Protein AF-B7Q3V6-F1 (afdb_monomer)

Mean predicted aligned error: 9.86 Å

Radius of gyration: 24.13 Å; Cα contacts (8 Å, |Δi|>4): 194; chains: 1; bounding box: 48×39×78 Å

Solvent-accessible surface area (backbone atoms only — not comparable to full-atom values): 6939 Å² total; per-residue (Å²): 123,88,64,72,61,57,67,64,67,71,62,77,61,72,89,73,56,44,36,66,56,46,39,50,51,50,50,46,42,43,72,65,52,43,26,59,56,30,64,71,30,74,68,46,30,79,46,23,74,43,78,69,51,72,54,76,46,75,48,90,49,95,91,49,62,44,37,44,39,38,36,68,50,29,39,38,28,43,71,41,73,17,53,43,77,44,74,77,30,46,70,49,42,70,56,96,85,38,87,41,78,50,65,51,69,37,55,86,59,38,48,75,48,72,42,74,48,76,49,110

Structure (mmCIF, N/CA/C/O backbone):
data_AF-B7Q3V6-F1
#
_entry.id   AF-B7Q3V6-F1
#
loop_
_atom_site.group_PDB
_atom_site.id
_atom_site.type_symbol
_atom_site.label_atom_id
_atom_site.label_alt_id
_atom_site.label_comp_id
_atom_site.label_asym_id
_atom_site.label_entity_id
_atom_site.label_seq_id
_atom_site.pdbx_PDB_ins_code
_atom_site.Cartn_x
_atom_site.Cartn_y
_atom_site.Cartn_z
_atom_site.occupancy
_atom_site.B_iso_or_equiv
_atom_site.auth_seq_id
_atom_site.auth_comp_id
_atom_site.auth_asym_id
_atom_site.auth_atom_id
_atom_site.pdbx_PDB_model_num
ATOM 1 N N . LEU A 1 1 ? 27.374 -4.056 -49.638 1.00 47.84 1 LEU A N 1
ATOM 2 C CA . LEU A 1 1 ? 26.239 -3.180 -49.256 1.00 47.84 1 LEU A CA 1
ATOM 3 C C . LEU A 1 1 ? 24.930 -3.944 -48.991 1.00 47.84 1 LEU A C 1
ATOM 5 O O . LEU A 1 1 ? 24.159 -3.505 -48.156 1.00 47.84 1 LEU A O 1
ATOM 9 N N . MET A 1 2 ? 24.700 -5.110 -49.615 1.00 41.72 2 MET A N 1
ATOM 10 C CA . MET A 1 2 ? 23.475 -5.923 -49.449 1.00 41.72 2 MET A CA 1
ATOM 11 C C . MET A 1 2 ? 23.519 -6.944 -48.288 1.00 41.72 2 MET A C 1
ATOM 13 O O . MET A 1 2 ? 22.688 -7.837 -48.218 1.00 41.72 2 MET A O 1
ATOM 17 N N . ILE A 1 3 ? 24.501 -6.830 -47.385 1.00 49.38 3 ILE A N 1
ATOM 18 C CA . ILE A 1 3 ? 24.646 -7.703 -46.198 1.00 49.38 3 ILE A CA 1
ATOM 19 C C . ILE A 1 3 ? 24.322 -6.926 -44.909 1.00 49.38 3 ILE A C 1
ATOM 21 O O . ILE A 1 3 ? 23.780 -7.490 -43.968 1.00 49.38 3 ILE A O 1
ATOM 25 N N . PHE A 1 4 ? 24.533 -5.603 -44.902 1.00 40.38 4 PHE A N 1
ATOM 26 C CA . PHE A 1 4 ? 24.182 -4.725 -43.776 1.00 40.38 4 PHE A CA 1
ATOM 27 C C . PHE A 1 4 ? 22.668 -4.506 -43.607 1.00 40.38 4 PHE A C 1
ATOM 29 O O . PHE A 1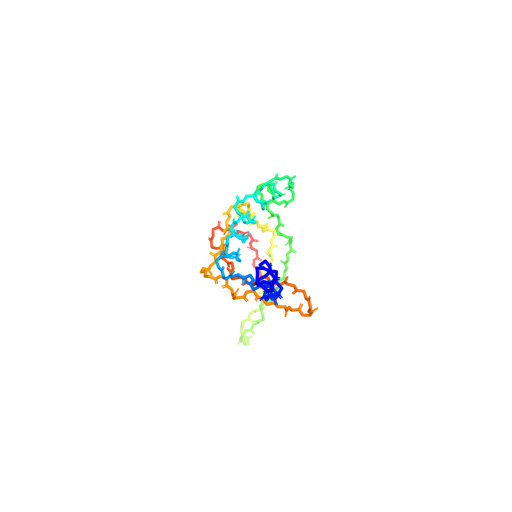 4 ? 22.219 -4.146 -42.524 1.00 40.38 4 PHE A O 1
ATOM 36 N N . PHE A 1 5 ? 21.869 -4.738 -44.654 1.00 42.22 5 PHE A N 1
ATOM 37 C CA . PHE A 1 5 ? 20.408 -4.608 -44.579 1.00 42.22 5 PHE A CA 1
ATOM 38 C C . PHE A 1 5 ? 19.715 -5.843 -43.981 1.00 42.22 5 PHE A C 1
ATOM 40 O O . PHE A 1 5 ? 18.650 -5.714 -43.384 1.00 42.22 5 PHE A O 1
ATOM 47 N N . LEU A 1 6 ? 20.331 -7.029 -44.067 1.00 40.00 6 LEU A N 1
ATOM 48 C CA . LEU A 1 6 ? 19.786 -8.265 -43.488 1.00 40.00 6 LEU A CA 1
ATOM 49 C C . LEU A 1 6 ? 19.958 -8.326 -41.965 1.00 40.00 6 LEU A C 1
ATOM 51 O O . LEU A 1 6 ? 19.119 -8.901 -41.277 1.00 40.00 6 LEU A O 1
ATOM 55 N N . SER A 1 7 ? 20.983 -7.666 -41.423 1.00 44.12 7 SER A N 1
ATOM 56 C CA . SER A 1 7 ? 21.203 -7.566 -39.975 1.00 44.12 7 SER A CA 1
ATOM 57 C C . SER A 1 7 ? 20.216 -6.641 -39.257 1.00 44.12 7 SER A C 1
ATOM 59 O O . SER A 1 7 ? 20.087 -6.732 -38.043 1.00 44.12 7 SER A O 1
ATOM 61 N N . ILE A 1 8 ? 19.496 -5.777 -39.981 1.00 46.47 8 ILE A N 1
ATOM 62 C CA . ILE A 1 8 ? 18.453 -4.913 -39.398 1.00 46.47 8 ILE A CA 1
ATOM 63 C C . ILE A 1 8 ? 17.099 -5.649 -39.360 1.00 46.47 8 ILE A C 1
ATOM 65 O O . ILE A 1 8 ? 16.264 -5.372 -38.504 1.00 46.47 8 ILE A O 1
ATOM 69 N N . LEU A 1 9 ? 16.900 -6.643 -40.234 1.00 42.00 9 LEU A N 1
ATOM 70 C CA . LEU A 1 9 ? 15.659 -7.423 -40.342 1.00 42.00 9 LEU A CA 1
ATOM 71 C C . LEU A 1 9 ? 15.621 -8.678 -39.451 1.00 42.00 9 LEU A C 1
ATOM 73 O O . LEU A 1 9 ? 14.554 -9.260 -39.282 1.00 42.00 9 LEU A O 1
ATOM 77 N N . PHE A 1 10 ? 16.742 -9.075 -38.834 1.00 39.47 10 PHE A N 1
ATOM 78 C CA . PHE A 1 10 ? 16.771 -10.146 -37.821 1.00 39.47 10 PHE A CA 1
ATOM 79 C C . PHE A 1 10 ? 16.571 -9.632 -36.384 1.00 39.47 10 PHE A C 1
ATOM 81 O O . PHE A 1 10 ? 16.618 -10.396 -35.426 1.00 39.47 10 PHE A O 1
ATOM 88 N N . SER A 1 11 ? 16.299 -8.337 -36.226 1.00 39.03 11 SER A N 1
ATOM 89 C CA . SER A 1 11 ? 15.962 -7.724 -34.939 1.00 39.03 11 SER A CA 1
ATOM 90 C C . SER A 1 11 ? 14.452 -7.564 -34.770 1.00 39.03 11 SER A C 1
ATOM 92 O O . SER A 1 11 ? 13.996 -6.689 -34.047 1.00 39.03 11 SER A O 1
ATOM 94 N N . CYS A 1 12 ? 13.649 -8.427 -35.396 1.00 39.22 12 CYS A N 1
ATOM 95 C CA . CYS A 1 12 ? 12.306 -8.727 -34.902 1.00 39.22 12 CYS A CA 1
ATOM 96 C C .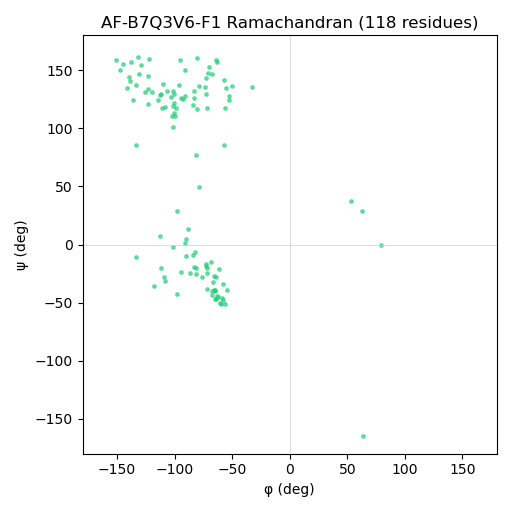 CYS A 1 12 ? 12.402 -9.715 -33.728 1.00 39.22 12 CYS A C 1
ATOM 98 O O . CYS A 1 12 ? 11.718 -10.736 -33.695 1.00 39.22 12 CYS A O 1
ATOM 100 N N . ALA A 1 13 ? 13.270 -9.426 -32.757 1.00 40.09 13 ALA A N 1
ATOM 101 C CA . ALA A 1 13 ? 13.092 -9.979 -31.433 1.00 40.09 13 ALA A CA 1
ATOM 102 C C . ALA A 1 13 ? 11.886 -9.239 -30.859 1.00 40.09 13 ALA A C 1
ATOM 104 O O . ALA A 1 13 ? 11.893 -8.012 -30.750 1.00 40.09 13 ALA A O 1
ATOM 105 N N . ALA A 1 14 ? 10.826 -9.990 -30.566 1.00 42.81 14 ALA A N 1
ATOM 106 C CA . ALA A 1 14 ? 9.772 -9.574 -29.657 1.00 42.81 14 ALA A CA 1
ATOM 107 C C . ALA A 1 14 ? 10.375 -8.683 -28.562 1.00 42.81 14 ALA A C 1
ATOM 109 O O . ALA A 1 14 ? 11.449 -9.018 -28.067 1.00 42.81 14 ALA A O 1
ATOM 110 N N . HIS A 1 15 ? 9.735 -7.558 -28.227 1.00 46.81 15 HIS A N 1
ATOM 111 C CA . HIS A 1 15 ? 10.164 -6.692 -27.128 1.00 46.81 15 HIS A CA 1
ATOM 112 C C . HIS A 1 15 ? 10.200 -7.525 -25.837 1.00 46.81 15 HIS A C 1
ATOM 114 O O . HIS A 1 15 ? 9.220 -7.605 -25.101 1.00 46.81 15 HIS A O 1
ATOM 120 N N . AL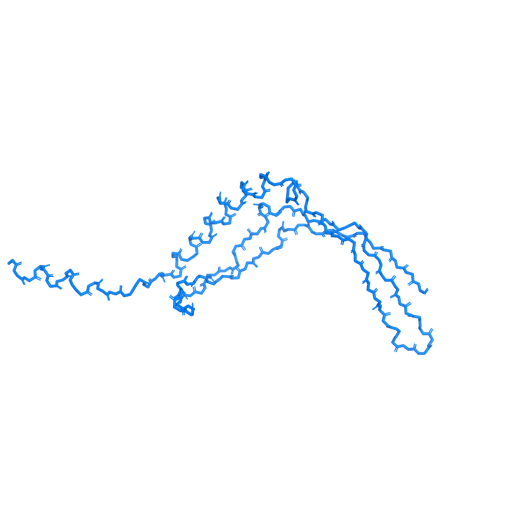A A 1 16 ? 11.315 -8.209 -25.602 1.00 52.66 16 ALA A N 1
ATOM 121 C CA . ALA A 1 16 ? 11.591 -8.972 -24.411 1.00 52.66 16 ALA A CA 1
ATOM 122 C C . ALA A 1 16 ? 12.058 -7.938 -23.401 1.00 52.66 16 ALA A C 1
ATOM 124 O O . ALA A 1 16 ? 13.255 -7.753 -23.196 1.00 52.66 16 ALA A O 1
ATOM 125 N N . ALA A 1 17 ? 11.093 -7.194 -22.856 1.00 73.06 17 ALA A N 1
ATOM 126 C CA . ALA A 1 17 ? 11.356 -6.329 -21.726 1.00 73.06 17 ALA A CA 1
ATOM 127 C C . ALA A 1 17 ? 12.023 -7.188 -20.644 1.00 73.06 17 ALA A C 1
ATOM 129 O O . ALA A 1 17 ? 11.569 -8.290 -20.328 1.00 73.06 17 ALA A O 1
ATOM 130 N N . THR A 1 18 ? 13.158 -6.725 -20.151 1.00 88.94 18 THR A N 1
ATOM 131 C CA . THR A 1 18 ? 13.972 -7.443 -19.175 1.00 88.94 18 THR A CA 1
ATOM 132 C C . THR A 1 18 ? 13.408 -7.251 -17.767 1.00 88.94 18 THR A C 1
ATOM 134 O O . THR A 1 18 ? 12.679 -6.296 -17.490 1.00 88.94 18 THR A O 1
ATOM 137 N N . VAL A 1 19 ? 13.780 -8.136 -16.835 1.00 92.50 19 VAL A N 1
ATOM 138 C CA . VAL A 1 19 ? 13.478 -7.954 -15.401 1.00 92.50 19 VAL A CA 1
ATOM 139 C C . VAL A 1 19 ? 13.993 -6.598 -14.905 1.00 92.50 19 VAL A C 1
ATOM 141 O O . VAL A 1 19 ? 13.306 -5.905 -14.160 1.00 92.50 19 VAL A O 1
ATOM 144 N N . GLN A 1 20 ? 15.169 -6.173 -15.373 1.00 93.94 20 GLN A N 1
ATOM 145 C CA . GLN A 1 20 ? 15.776 -4.912 -14.962 1.00 93.94 20 GLN A CA 1
ATOM 146 C C . GLN A 1 20 ? 14.993 -3.687 -15.455 1.00 93.94 20 GLN A C 1
ATOM 148 O O . GLN A 1 20 ? 14.806 -2.737 -14.695 1.00 93.94 20 GLN A O 1
ATOM 153 N N . GLU A 1 21 ? 14.479 -3.716 -16.686 1.00 91.69 21 GLU A N 1
ATOM 154 C CA . GLU A 1 21 ? 13.585 -2.668 -17.197 1.00 91.69 21 GLU A CA 1
ATOM 155 C C . GLU A 1 21 ? 12.253 -2.643 -16.441 1.00 91.69 21 GLU A C 1
ATOM 157 O O . GLU A 1 21 ? 11.749 -1.566 -16.125 1.00 91.69 21 GLU A O 1
ATOM 162 N N . ALA A 1 22 ? 11.706 -3.811 -16.091 1.00 92.12 22 ALA A N 1
ATOM 163 C CA . ALA A 1 22 ? 10.486 -3.919 -15.294 1.00 92.12 22 ALA A CA 1
ATOM 164 C C . ALA A 1 22 ? 10.656 -3.324 -13.888 1.00 92.12 22 ALA A C 1
ATOM 166 O O . ALA A 1 22 ? 9.803 -2.562 -13.429 1.00 92.12 22 ALA A O 1
ATOM 167 N N . ASN A 1 23 ? 11.779 -3.622 -13.231 1.00 95.31 23 ASN A N 1
ATOM 168 C CA . ASN A 1 23 ? 12.130 -3.031 -11.944 1.00 95.31 23 ASN A CA 1
ATOM 169 C C . ASN A 1 23 ? 12.245 -1.517 -12.043 1.00 95.31 23 ASN A C 1
ATOM 171 O O . ASN A 1 23 ? 11.618 -0.810 -11.263 1.00 95.31 23 ASN A O 1
ATOM 175 N N . HIS A 1 24 ? 13.020 -1.029 -13.016 1.00 94.94 24 HIS A N 1
ATOM 176 C CA . HIS A 1 24 ? 13.219 0.401 -13.211 1.00 94.94 24 HIS A CA 1
ATOM 177 C C . HIS A 1 24 ? 11.884 1.106 -13.454 1.00 94.94 24 HIS A C 1
ATOM 179 O O . HIS A 1 24 ? 11.600 2.124 -12.833 1.00 94.94 24 HIS A O 1
ATOM 185 N N . PHE A 1 25 ? 11.033 0.544 -14.315 1.00 93.25 25 PHE A N 1
ATOM 186 C CA . PHE A 1 25 ? 9.695 1.067 -14.558 1.00 93.25 25 PHE A CA 1
ATOM 187 C C . PHE A 1 25 ? 8.881 1.172 -13.262 1.00 93.25 25 PHE A C 1
ATOM 189 O O . PHE A 1 25 ? 8.346 2.241 -12.963 1.00 93.25 25 PHE A O 1
ATOM 196 N N . MET A 1 26 ? 8.812 0.097 -12.472 1.00 95.12 26 MET A N 1
ATOM 197 C CA . MET A 1 26 ? 8.061 0.118 -11.218 1.00 95.12 26 MET A CA 1
ATOM 198 C C . MET A 1 26 ? 8.648 1.083 -10.194 1.00 95.12 2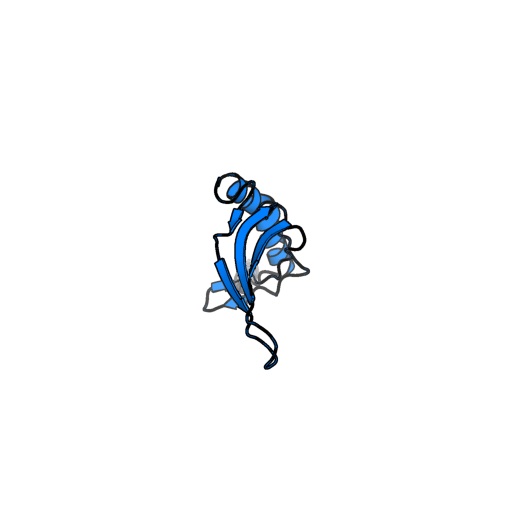6 MET A C 1
ATOM 200 O O . MET A 1 26 ? 7.892 1.798 -9.540 1.00 95.12 26 MET A O 1
ATOM 204 N N . ASP A 1 27 ? 9.971 1.155 -10.082 1.00 96.06 27 ASP A N 1
ATOM 205 C CA . ASP A 1 27 ? 10.641 2.072 -9.168 1.00 96.06 27 ASP A CA 1
ATOM 206 C C . ASP A 1 27 ? 10.377 3.533 -9.577 1.00 96.06 27 ASP A C 1
ATOM 208 O O . ASP A 1 27 ? 10.087 4.361 -8.714 1.00 96.06 27 ASP A O 1
ATOM 212 N N . THR A 1 28 ? 10.364 3.857 -10.875 1.00 95.94 28 THR A N 1
ATOM 213 C CA . THR A 1 28 ? 9.946 5.178 -11.377 1.00 95.94 28 THR A CA 1
ATOM 214 C C . THR A 1 28 ? 8.481 5.466 -11.045 1.00 95.94 28 THR A C 1
ATOM 216 O O . THR A 1 28 ? 8.148 6.559 -10.582 1.00 95.94 28 THR A O 1
ATOM 219 N N . VAL A 1 29 ? 7.575 4.504 -11.251 1.00 95.56 29 VAL A N 1
ATOM 220 C CA . VAL A 1 29 ? 6.153 4.690 -10.927 1.00 95.56 29 VAL A CA 1
ATOM 221 C C . VAL A 1 29 ? 5.975 4.979 -9.438 1.00 95.56 29 VAL A C 1
ATOM 223 O O . VAL A 1 29 ? 5.327 5.965 -9.091 1.00 95.56 29 VAL A O 1
ATOM 226 N N . LEU A 1 30 ? 6.569 4.167 -8.564 1.00 96.06 30 LEU A N 1
ATOM 227 C CA . LEU A 1 30 ? 6.386 4.268 -7.116 1.00 96.06 30 LEU A CA 1
ATOM 228 C C . LEU A 1 30 ? 7.078 5.491 -6.507 1.00 96.06 30 LEU A C 1
ATOM 230 O O . LEU A 1 30 ? 6.511 6.110 -5.613 1.00 96.06 30 LEU A O 1
ATOM 234 N N . ASN A 1 31 ? 8.268 5.862 -6.987 1.00 95.75 31 ASN A N 1
ATOM 235 C CA . ASN A 1 31 ? 9.060 6.929 -6.367 1.00 95.75 31 ASN A CA 1
ATOM 236 C C . ASN A 1 31 ? 8.851 8.307 -7.008 1.00 95.75 31 ASN A C 1
ATOM 238 O O . ASN A 1 31 ? 9.078 9.319 -6.349 1.00 95.75 31 ASN A O 1
ATOM 242 N N . GLU A 1 32 ? 8.420 8.375 -8.271 1.00 96.00 32 GLU A N 1
ATOM 243 C CA . GLU A 1 32 ? 8.318 9.650 -8.996 1.00 96.00 32 GLU A CA 1
ATOM 244 C C . GLU A 1 32 ? 6.888 9.998 -9.413 1.00 96.00 32 GLU A C 1
ATOM 246 O O . GLU A 1 32 ? 6.516 11.171 -9.411 1.00 96.00 32 GLU A O 1
ATOM 251 N N . ARG A 1 33 ? 6.070 9.005 -9.788 1.00 95.88 33 ARG A N 1
ATOM 252 C CA . ARG A 1 33 ? 4.733 9.251 -10.364 1.00 95.88 33 ARG A CA 1
ATOM 253 C C . ARG A 1 33 ? 3.611 9.136 -9.343 1.00 95.88 33 ARG A C 1
ATOM 255 O O . ARG A 1 33 ? 2.724 9.984 -9.325 1.00 95.88 33 ARG A O 1
ATOM 262 N N . LEU A 1 34 ? 3.659 8.129 -8.479 1.00 95.62 34 LEU A N 1
ATOM 263 C CA . LEU A 1 34 ? 2.664 7.899 -7.437 1.00 95.62 34 LEU A CA 1
ATOM 264 C C . LEU A 1 34 ? 2.627 9.023 -6.383 1.00 95.62 34 LEU A C 1
ATOM 266 O O . LEU A 1 34 ? 1.527 9.510 -6.111 1.00 95.62 34 LEU A O 1
ATOM 270 N N . PRO A 1 35 ? 3.759 9.503 -5.824 1.00 97.31 35 PRO A N 1
ATOM 271 C CA . PRO A 1 35 ? 3.719 10.479 -4.740 1.00 97.31 35 PRO A CA 1
ATOM 272 C C . PRO A 1 35 ? 2.980 11.781 -5.092 1.00 97.31 35 PRO A C 1
ATOM 274 O O . PRO A 1 35 ? 2.123 12.192 -4.306 1.00 97.31 35 PRO A O 1
ATOM 277 N N . PRO A 1 36 ? 3.228 12.448 -6.244 1.00 97.44 36 PRO A N 1
ATOM 278 C CA . PRO A 1 36 ? 2.495 13.666 -6.578 1.00 97.44 36 PRO A CA 1
ATOM 279 C C . PRO A 1 36 ? 1.004 13.408 -6.830 1.00 97.44 36 PRO A C 1
ATOM 281 O O . PRO A 1 36 ? 0.192 14.260 -6.481 1.00 97.44 36 PRO A O 1
ATOM 284 N N . LEU A 1 37 ? 0.622 12.243 -7.370 1.00 96.56 37 LEU A N 1
ATOM 285 C CA . LEU A 1 37 ? -0.787 11.885 -7.580 1.00 96.56 37 LEU A CA 1
ATOM 286 C C . LEU A 1 37 ? -1.530 11.680 -6.256 1.00 96.56 37 LEU A C 1
ATOM 288 O O . LEU A 1 37 ? -2.643 12.175 -6.091 1.00 96.56 37 LEU A O 1
ATOM 292 N N . VAL A 1 38 ? -0.902 10.992 -5.299 1.00 96.75 38 VAL A N 1
ATOM 293 C CA . VAL A 1 38 ? -1.460 10.804 -3.953 1.00 96.75 38 VAL A CA 1
ATOM 294 C C . VAL A 1 38 ? -1.588 12.152 -3.242 1.00 96.75 38 VAL A C 1
ATOM 296 O O . VAL A 1 38 ? -2.655 12.471 -2.726 1.00 96.75 38 VAL A O 1
ATOM 299 N N . ARG A 1 39 ? -0.538 12.981 -3.278 1.00 97.31 39 ARG A N 1
ATOM 300 C CA . ARG A 1 39 ? -0.514 14.305 -2.629 1.00 97.31 39 ARG A CA 1
ATOM 301 C C . ARG A 1 39 ? -1.492 15.308 -3.237 1.00 97.31 39 ARG A C 1
ATOM 303 O O . ARG A 1 39 ? -1.938 16.207 -2.533 1.00 97.31 39 ARG A O 1
ATOM 310 N N . ALA A 1 40 ? -1.829 15.167 -4.518 1.00 97.50 40 ALA A N 1
ATOM 311 C CA . ALA A 1 40 ? -2.810 16.020 -5.184 1.00 97.50 40 ALA A CA 1
ATOM 312 C C . ALA A 1 40 ? -4.257 15.733 -4.746 1.00 97.50 40 ALA A C 1
ATOM 314 O O . ALA A 1 40 ? -5.133 16.571 -4.958 1.00 97.50 40 ALA A O 1
ATOM 315 N N . SER A 1 41 ? -4.525 14.568 -4.148 1.00 96.12 41 SER A N 1
ATOM 316 C CA . SER A 1 41 ? -5.868 14.173 -3.731 1.00 96.12 41 SER A CA 1
ATOM 317 C C . SER A 1 41 ? -6.068 14.358 -2.223 1.00 96.12 41 SER A C 1
ATOM 319 O O . SER A 1 41 ? -5.422 13.663 -1.434 1.00 96.12 41 SER A O 1
ATOM 321 N N . PRO A 1 42 ? -7.027 15.195 -1.785 1.00 94.00 42 PRO A N 1
ATOM 322 C CA . PRO A 1 42 ? -7.333 15.361 -0.362 1.00 94.00 42 PRO A CA 1
ATOM 323 C C . PRO A 1 42 ? -7.963 14.108 0.267 1.00 94.00 42 PRO A C 1
ATOM 325 O O . PRO A 1 42 ? -8.018 13.996 1.486 1.00 94.00 42 PRO A O 1
ATOM 328 N N . LEU A 1 43 ? -8.442 13.161 -0.550 1.00 94.00 43 LEU A N 1
ATOM 329 C CA . LEU A 1 43 ? -8.958 11.873 -0.078 1.00 94.00 43 LEU A CA 1
ATOM 330 C C . LEU A 1 43 ? -7.840 10.863 0.208 1.00 94.00 43 LEU A C 1
ATOM 332 O O . LEU A 1 43 ? -8.080 9.875 0.898 1.00 94.00 43 LEU A O 1
ATOM 336 N N . LEU A 1 44 ? -6.647 11.077 -0.360 1.00 94.38 44 LEU A N 1
ATOM 337 C CA . LEU A 1 44 ? -5.527 10.139 -0.275 1.00 94.38 44 LEU A CA 1
ATOM 338 C C . LEU A 1 44 ? -4.358 10.667 0.570 1.00 94.38 44 LEU A C 1
ATOM 340 O O . LEU A 1 44 ? -3.534 9.878 1.031 1.00 94.38 44 LEU A O 1
ATOM 344 N N . PHE A 1 45 ? -4.275 11.983 0.781 1.00 95.94 45 PHE A N 1
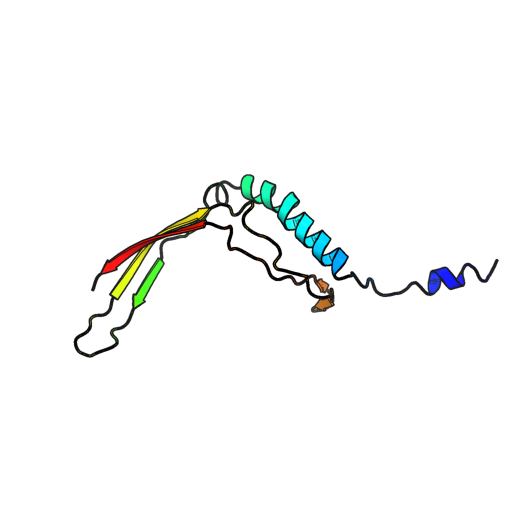ATOM 345 C CA . PHE A 1 45 ? -3.197 12.626 1.525 1.00 95.94 45 PHE A CA 1
ATOM 346 C C . PHE A 1 45 ? -3.726 13.733 2.453 1.00 95.94 45 PHE A C 1
ATOM 348 O O . PHE A 1 45 ? -4.602 14.497 2.051 1.00 95.94 45 PHE A O 1
ATOM 355 N N . PRO A 1 46 ? -3.181 13.885 3.678 1.00 94.88 46 PRO A N 1
ATOM 356 C CA . PRO A 1 46 ? -2.130 13.065 4.298 1.00 94.88 46 PRO A CA 1
ATOM 357 C C . PRO A 1 46 ? -2.654 11.772 4.940 1.00 94.88 46 PRO A C 1
ATOM 359 O O . PRO A 1 46 ? -1.864 10.958 5.421 1.00 94.88 46 PRO A O 1
ATOM 362 N N . VAL A 1 47 ? -3.978 11.601 4.989 1.00 95.69 47 VAL A N 1
ATOM 363 C CA . VAL A 1 47 ? -4.643 10.462 5.619 1.00 95.69 47 VAL A CA 1
ATOM 364 C C . VAL A 1 47 ? -5.757 9.962 4.713 1.00 95.69 47 VAL A C 1
ATOM 366 O O . VAL A 1 47 ? -6.662 10.725 4.388 1.00 95.69 47 VAL A O 1
ATOM 369 N N . VAL A 1 48 ? -5.727 8.678 4.363 1.00 95.75 48 VAL A N 1
ATOM 370 C CA . VAL A 1 48 ? -6.879 8.002 3.757 1.00 95.75 48 VAL A CA 1
ATOM 371 C C . VAL A 1 48 ? -7.794 7.536 4.876 1.00 95.75 48 VAL A C 1
ATOM 373 O O . VAL A 1 48 ? -7.375 6.754 5.731 1.00 95.75 48 VAL A O 1
ATOM 376 N N . GLY A 1 49 ? -9.036 8.006 4.881 1.00 93.62 49 GLY A N 1
ATOM 377 C CA . GLY A 1 49 ? -10.052 7.486 5.791 1.00 93.62 49 GLY A CA 1
ATOM 378 C C . GLY A 1 49 ? -10.500 6.093 5.355 1.00 93.62 49 GLY A C 1
ATOM 379 O O . GLY A 1 49 ? -10.864 5.896 4.196 1.00 93.62 49 GLY A O 1
ATOM 380 N N . ILE A 1 50 ? -10.503 5.135 6.279 1.00 92.56 50 ILE A N 1
ATOM 381 C CA . ILE A 1 50 ? -11.164 3.844 6.076 1.00 92.56 50 ILE A CA 1
ATOM 382 C C . ILE A 1 50 ? -12.580 3.977 6.647 1.00 92.56 50 ILE A C 1
ATOM 384 O O . ILE A 1 50 ? -12.725 4.380 7.805 1.00 92.56 50 ILE A O 1
ATOM 388 N N . PRO A 1 51 ? -13.626 3.681 5.855 1.00 90.38 51 PRO A N 1
ATOM 389 C CA . PRO A 1 51 ? -15.005 3.840 6.296 1.00 90.38 51 PRO A CA 1
ATOM 390 C C . PRO A 1 51 ? -15.334 2.911 7.466 1.00 90.38 51 PRO A C 1
ATOM 392 O O . PRO A 1 51 ? -14.694 1.878 7.653 1.00 90.38 51 PRO A O 1
ATOM 395 N N . PHE A 1 52 ? -16.375 3.266 8.219 1.00 92.50 52 PHE A N 1
ATOM 396 C CA . PHE A 1 52 ? -16.907 2.432 9.293 1.00 92.50 52 PHE A CA 1
ATOM 397 C C . PHE A 1 52 ? -17.273 1.032 8.784 1.00 92.50 52 PHE A C 1
ATOM 399 O O . PHE A 1 52 ? -17.953 0.891 7.763 1.00 92.50 52 PHE A O 1
ATOM 406 N N . PHE A 1 53 ? -16.885 0.003 9.534 1.00 93.06 53 PHE A N 1
ATOM 407 C CA . PHE A 1 53 ? -17.340 -1.364 9.303 1.00 93.06 53 PHE A CA 1
ATOM 408 C C . PHE A 1 53 ? -17.514 -2.118 10.618 1.00 93.06 53 PHE A C 1
ATOM 410 O O . PHE A 1 53 ? -16.902 -1.800 11.637 1.00 93.06 53 PHE A O 1
ATOM 417 N N . ARG A 1 54 ? -18.375 -3.134 10.583 1.00 93.38 54 ARG A N 1
ATOM 418 C CA . ARG A 1 54 ? -18.706 -3.977 11.732 1.00 93.38 54 ARG A CA 1
ATOM 419 C C . ARG A 1 54 ? -18.609 -5.443 11.359 1.00 93.38 54 ARG A C 1
ATOM 421 O O . ARG A 1 54 ? -18.925 -5.806 10.224 1.00 93.38 54 ARG A O 1
ATOM 428 N N . PHE A 1 55 ? -18.206 -6.270 12.309 1.00 93.88 55 PHE A N 1
ATOM 429 C CA . PHE A 1 55 ? -18.198 -7.716 12.148 1.00 93.88 55 PHE A CA 1
ATOM 430 C C . PHE A 1 55 ? -18.474 -8.407 13.480 1.00 93.88 55 PHE A C 1
ATOM 432 O O . PHE A 1 55 ? -18.134 -7.896 14.549 1.00 93.88 55 PHE A O 1
ATOM 439 N N . ASP A 1 56 ? -19.078 -9.587 13.387 1.00 93.69 56 ASP A N 1
ATOM 440 C CA . ASP A 1 56 ? -19.402 -10.414 14.540 1.00 93.69 56 ASP A CA 1
ATOM 441 C C . ASP A 1 56 ? -18.377 -11.539 14.669 1.00 93.69 56 ASP A C 1
ATOM 443 O O . ASP A 1 56 ? -18.071 -12.239 13.700 1.00 93.69 56 ASP A O 1
ATOM 447 N N . VAL A 1 57 ? -17.863 -11.734 15.880 1.00 91.19 57 VAL A N 1
ATOM 448 C CA . VAL A 1 57 ? -17.055 -12.897 16.240 1.00 91.19 57 VAL A CA 1
ATOM 449 C C . VAL A 1 57 ? -17.971 -13.883 16.963 1.00 91.19 57 VAL A C 1
ATOM 451 O O . VAL A 1 57 ? -18.417 -13.600 18.080 1.00 91.19 57 VAL A O 1
ATOM 454 N N . PRO A 1 58 ? -18.295 -15.031 16.348 1.00 89.81 58 PRO A N 1
ATOM 455 C CA . PRO A 1 58 ? -19.191 -15.997 16.958 1.00 89.81 58 PRO A CA 1
ATOM 456 C C . PRO A 1 58 ? -18.544 -16.637 18.187 1.00 89.81 58 PRO A C 1
ATOM 458 O O . PRO A 1 58 ? -17.335 -16.882 18.226 1.00 89.81 58 PRO A O 1
ATOM 461 N N . LYS A 1 59 ? -19.369 -16.968 19.182 1.00 89.44 59 LYS A N 1
ATOM 462 C CA . LYS A 1 59 ? -18.930 -17.739 20.345 1.00 89.44 59 LYS A CA 1
ATOM 463 C C . LYS A 1 59 ? -18.318 -19.078 19.922 1.00 89.44 59 LYS A C 1
ATOM 465 O O . LYS A 1 59 ? -18.835 -19.769 19.046 1.00 89.44 59 LYS A O 1
ATOM 470 N N . ASN A 1 60 ? -17.262 -19.487 20.614 1.00 91.12 60 ASN A N 1
ATOM 471 C CA . ASN A 1 60 ? -16.591 -20.775 20.409 1.00 91.12 60 ASN A CA 1
ATOM 472 C C . ASN A 1 60 ? -16.964 -21.839 21.463 1.00 91.12 60 ASN A C 1
ATOM 474 O O . ASN A 1 60 ? -16.492 -22.968 21.374 1.00 91.12 60 ASN A O 1
ATOM 478 N N . ALA A 1 61 ? -17.796 -21.501 22.457 1.00 88.19 61 ALA A N 1
ATOM 479 C CA . ALA A 1 61 ? -18.250 -22.415 23.507 1.00 88.19 61 ALA A CA 1
ATOM 480 C C . ALA A 1 61 ? -19.650 -22.033 24.035 1.00 88.19 61 ALA A C 1
ATOM 482 O O . ALA A 1 61 ? -20.050 -20.873 23.901 1.00 88.19 61 ALA A O 1
ATOM 483 N N . PRO A 1 62 ? -20.402 -22.960 24.668 1.00 81.25 62 PRO A N 1
ATOM 484 C CA . PRO A 1 62 ? -21.768 -22.704 25.143 1.00 81.25 62 PRO A CA 1
ATOM 485 C C . PRO A 1 62 ? -21.893 -21.543 26.139 1.00 81.25 62 PRO A C 1
ATOM 487 O O . PRO A 1 62 ? -22.894 -20.831 26.105 1.00 81.25 62 PRO A O 1
ATOM 490 N N . THR A 1 63 ? -20.882 -21.345 26.989 1.00 83.56 63 THR A N 1
ATOM 491 C CA . THR A 1 63 ? -20.820 -20.279 28.005 1.00 83.56 63 THR A CA 1
ATOM 492 C C . THR A 1 63 ? -20.320 -18.940 27.462 1.00 83.56 63 THR A C 1
ATOM 494 O O . THR A 1 63 ? -20.383 -17.945 28.177 1.00 83.56 63 THR A O 1
ATOM 497 N N . ASN A 1 64 ? -19.821 -18.900 26.223 1.00 86.81 64 ASN A N 1
ATOM 498 C CA . ASN A 1 64 ? -19.247 -17.694 25.633 1.00 86.81 64 ASN A CA 1
ATOM 499 C C . ASN A 1 64 ? -20.318 -16.896 24.882 1.00 86.81 64 ASN A C 1
ATOM 501 O O . ASN A 1 64 ? -21.279 -17.459 24.352 1.00 86.81 64 ASN A O 1
ATOM 505 N N . ARG A 1 65 ? -20.148 -15.575 24.838 1.00 86.62 65 ARG A N 1
ATOM 506 C CA . ARG A 1 65 ? -21.006 -14.660 24.080 1.00 86.62 65 ARG A CA 1
ATOM 507 C C . ARG A 1 65 ? -20.400 -14.364 22.714 1.00 86.62 65 ARG A C 1
ATOM 509 O O . ARG A 1 65 ? -19.210 -14.595 22.498 1.00 86.62 65 ARG A O 1
ATOM 516 N N . ASN A 1 66 ? -21.244 -13.919 21.788 1.00 88.62 66 ASN A N 1
ATOM 517 C CA . ASN A 1 66 ? -20.750 -13.356 20.538 1.00 88.62 66 ASN A CA 1
ATOM 518 C C . ASN A 1 66 ? -20.112 -12.004 20.854 1.00 88.62 66 ASN A C 1
ATOM 520 O O . ASN A 1 66 ? -20.568 -11.322 21.761 1.00 88.62 66 ASN A O 1
ATOM 524 N N . LEU A 1 67 ? -19.078 -11.624 20.115 1.00 91.56 67 LEU A N 1
ATOM 525 C CA . LEU A 1 67 ? -18.514 -10.284 20.219 1.00 91.56 67 LEU A CA 1
ATOM 526 C C . LEU A 1 67 ? -18.904 -9.491 18.983 1.00 91.56 67 LEU A C 1
ATOM 528 O O . LEU A 1 67 ? -18.727 -9.956 17.859 1.00 91.56 67 LEU A O 1
ATOM 532 N N . HIS A 1 68 ? -19.394 -8.283 19.198 1.00 92.62 68 HIS A N 1
ATOM 533 C CA . HIS A 1 68 ? -19.719 -7.326 18.156 1.00 92.62 68 HIS A CA 1
ATOM 534 C C . HIS A 1 68 ? -18.595 -6.295 18.099 1.00 92.62 68 HIS A C 1
ATOM 536 O O . HIS A 1 68 ? -18.422 -5.511 19.034 1.00 92.62 68 HIS A O 1
ATOM 542 N N . ALA A 1 69 ? -17.801 -6.315 17.029 1.00 92.62 69 ALA A N 1
ATOM 543 C CA . ALA A 1 69 ? -16.709 -5.374 16.829 1.00 92.62 69 ALA A CA 1
ATOM 544 C C . ALA A 1 69 ? -17.136 -4.273 15.855 1.00 92.62 69 ALA A C 1
ATOM 546 O O . ALA A 1 69 ? -17.493 -4.537 14.706 1.00 92.62 69 ALA A O 1
ATOM 547 N N . ASN A 1 70 ? -17.063 -3.029 16.317 1.00 93.88 70 ASN A N 1
ATOM 548 C CA . ASN A 1 70 ? -17.346 -1.828 15.544 1.00 93.88 70 ASN A CA 1
ATOM 549 C C . ASN A 1 70 ? -16.049 -1.060 15.309 1.00 93.88 70 ASN A C 1
ATOM 551 O O . ASN A 1 70 ? -15.431 -0.590 16.262 1.00 93.88 70 ASN A O 1
ATOM 555 N N . ILE A 1 71 ? -15.656 -0.902 14.049 1.00 92.56 71 ILE A N 1
ATOM 556 C CA . ILE A 1 71 ? -14.471 -0.142 13.657 1.00 92.56 71 ILE A CA 1
ATOM 557 C C . ILE A 1 71 ? -14.921 1.230 13.167 1.00 92.56 71 ILE A C 1
ATOM 559 O O . ILE A 1 71 ? -15.605 1.325 12.149 1.00 92.56 71 ILE A O 1
ATOM 563 N N . THR A 1 72 ? -14.580 2.287 13.903 1.00 89.19 72 THR A N 1
ATOM 564 C CA . THR A 1 72 ? -15.162 3.628 13.707 1.00 89.19 72 THR A CA 1
ATOM 565 C C . THR A 1 72 ? -14.203 4.639 13.101 1.00 89.19 72 THR A C 1
ATOM 567 O O . THR A 1 72 ? -14.645 5.512 12.361 1.00 89.19 72 THR A O 1
ATOM 570 N N . GLU A 1 73 ? -12.905 4.529 13.381 1.00 89.75 73 GLU A N 1
ATOM 571 C CA . GLU A 1 73 ? -11.902 5.491 12.913 1.00 89.75 73 GLU A CA 1
ATOM 572 C C . GLU A 1 73 ? -10.706 4.748 12.331 1.00 89.75 73 GLU A C 1
ATOM 574 O O . GLU A 1 73 ? -9.734 4.453 13.028 1.00 89.75 73 GLU A O 1
ATOM 579 N N . GLY A 1 74 ? -10.794 4.393 11.051 1.00 93.38 74 GLY A N 1
ATOM 580 C CA . GLY A 1 74 ? -9.667 3.822 10.330 1.00 93.38 74 GLY A CA 1
ATOM 581 C C . GLY A 1 74 ? -8.915 4.887 9.535 1.00 93.38 74 GLY A C 1
ATOM 582 O O . GLY A 1 74 ? -9.522 5.744 8.892 1.00 93.38 74 GLY A O 1
ATOM 583 N N . ALA A 1 75 ? -7.589 4.836 9.571 1.00 95.38 75 ALA A N 1
ATOM 584 C CA . ALA A 1 75 ? -6.728 5.798 8.899 1.00 95.38 75 ALA A CA 1
ATOM 585 C C . ALA A 1 75 ? -5.507 5.109 8.289 1.00 95.38 75 ALA A C 1
ATOM 587 O O . ALA A 1 75 ? -4.843 4.320 8.957 1.00 95.38 75 ALA A O 1
ATOM 588 N N . ILE A 1 76 ? -5.192 5.456 7.041 1.00 96.31 76 ILE A N 1
ATOM 589 C CA . ILE A 1 76 ? -3.975 5.046 6.335 1.00 96.31 76 ILE A CA 1
ATOM 590 C C . ILE A 1 76 ? -3.110 6.283 6.123 1.00 96.31 76 ILE A C 1
ATOM 592 O O . ILE A 1 76 ? -3.573 7.296 5.603 1.00 96.31 76 ILE A O 1
ATOM 596 N N . ARG A 1 77 ? -1.843 6.202 6.512 1.00 96.81 77 ARG A N 1
ATOM 597 C CA . ARG A 1 77 ? -0.844 7.265 6.370 1.00 96.81 77 ARG A CA 1
ATOM 598 C C . ARG A 1 77 ? 0.342 6.765 5.561 1.00 96.81 77 ARG A C 1
ATOM 600 O O . ARG A 1 77 ? 0.592 5.563 5.495 1.00 96.81 77 ARG A O 1
ATOM 607 N N . ASN A 1 78 ? 1.100 7.709 5.009 1.00 96.56 78 ASN A N 1
ATOM 608 C CA . ASN A 1 78 ? 2.287 7.457 4.189 1.00 96.56 78 ASN A CA 1
ATOM 609 C C . ASN A 1 78 ? 1.982 6.689 2.895 1.00 96.56 78 ASN A C 1
ATOM 611 O O . ASN A 1 78 ? 2.838 5.966 2.401 1.00 96.56 78 ASN A O 1
ATOM 615 N N . LEU A 1 79 ? 0.782 6.818 2.321 1.00 95.19 79 LEU A N 1
ATOM 616 C CA . LEU A 1 79 ? 0.470 6.160 1.046 1.00 95.19 79 LEU A CA 1
ATOM 617 C C . LEU A 1 79 ? 1.331 6.696 -0.114 1.00 95.19 79 LEU A C 1
ATOM 619 O O . LEU A 1 79 ? 1.613 5.973 -1.063 1.00 95.19 79 LEU A O 1
ATOM 623 N N . ASP A 1 80 ? 1.778 7.949 -0.027 1.00 95.56 80 ASP A N 1
ATOM 624 C CA . ASP A 1 80 ? 2.601 8.613 -1.036 1.00 95.56 80 ASP A CA 1
ATOM 625 C C . ASP A 1 80 ? 4.043 8.092 -1.089 1.00 95.56 80 ASP A C 1
ATOM 627 O O . ASP A 1 80 ? 4.682 8.227 -2.123 1.00 95.56 80 ASP A O 1
ATOM 631 N N . VAL A 1 81 ? 4.564 7.522 0.003 1.00 95.69 81 VAL A N 1
ATOM 632 C CA . VAL A 1 81 ? 5.979 7.100 0.115 1.00 95.69 81 VAL A CA 1
ATOM 633 C C . VAL A 1 81 ? 6.180 5.698 0.696 1.00 95.69 81 VAL A C 1
ATOM 635 O O . VAL A 1 81 ? 7.296 5.179 0.711 1.00 95.69 81 VAL A O 1
ATOM 638 N N . GLY A 1 82 ? 5.125 5.089 1.231 1.00 95.25 82 GLY A N 1
ATOM 639 C CA . GLY A 1 82 ? 5.195 3.850 2.000 1.00 95.25 82 GLY A CA 1
ATOM 640 C C . GLY A 1 82 ? 5.215 2.585 1.143 1.00 95.25 82 GLY A C 1
ATOM 641 O O . GLY A 1 82 ? 5.647 1.539 1.622 1.00 95.25 82 GLY A O 1
ATOM 642 N N . VAL A 1 83 ? 4.777 2.679 -0.115 1.00 95.56 83 VAL A N 1
ATOM 643 C CA . VAL A 1 83 ? 4.772 1.561 -1.065 1.00 95.56 83 VAL A CA 1
ATOM 644 C C . VAL A 1 83 ? 6.145 1.432 -1.713 1.00 95.56 83 VAL A C 1
ATOM 646 O O . VAL A 1 83 ? 6.643 2.384 -2.312 1.00 95.56 83 VAL A O 1
ATOM 649 N N . LYS A 1 84 ? 6.746 0.245 -1.644 1.00 95.38 84 LYS A N 1
ATOM 650 C CA . LYS A 1 84 ? 8.019 -0.064 -2.310 1.00 95.38 84 LYS A CA 1
ATOM 651 C C . LYS A 1 84 ? 7.928 -1.374 -3.072 1.00 95.38 84 LYS A C 1
ATOM 653 O O . LYS A 1 84 ? 7.055 -2.192 -2.811 1.00 95.38 84 LYS A O 1
ATOM 658 N N . ARG A 1 85 ? 8.838 -1.601 -4.013 1.00 95.56 85 ARG A N 1
ATOM 659 C CA . ARG A 1 85 ? 8.986 -2.906 -4.660 1.00 95.56 85 ARG A CA 1
ATOM 660 C C . ARG A 1 85 ? 9.649 -3.899 -3.694 1.00 95.56 85 ARG A C 1
ATOM 662 O O . ARG A 1 85 ? 10.629 -3.560 -3.034 1.00 95.56 85 ARG A O 1
ATOM 669 N N . MET A 1 86 ? 9.122 -5.119 -3.622 1.00 96.75 86 MET A N 1
ATOM 670 C CA . MET A 1 86 ? 9.674 -6.216 -2.826 1.00 96.75 86 MET A CA 1
ATOM 671 C C . MET A 1 86 ? 10.448 -7.178 -3.729 1.00 96.75 86 MET A C 1
ATOM 673 O O . MET A 1 86 ? 9.857 -8.031 -4.389 1.00 96.75 86 MET A O 1
ATOM 677 N N . GLY A 1 87 ? 11.776 -7.059 -3.729 1.00 95.12 87 GLY A N 1
ATOM 678 C CA . GLY A 1 87 ? 12.638 -7.887 -4.575 1.00 95.12 87 GLY A CA 1
ATOM 679 C C . GLY A 1 87 ? 12.409 -7.647 -6.070 1.00 95.12 87 GLY A C 1
ATOM 680 O O . GLY A 1 87 ? 11.830 -6.643 -6.475 1.00 95.12 87 GLY A O 1
ATOM 681 N N . GLU A 1 88 ? 12.896 -8.555 -6.905 1.00 95.44 88 GLU A N 1
ATOM 682 C CA . GLU A 1 88 ? 12.817 -8.425 -8.361 1.00 95.44 88 GLU A CA 1
ATOM 683 C C . GLU A 1 88 ? 11.394 -8.648 -8.887 1.00 95.44 88 GLU A C 1
ATOM 685 O O . GLU A 1 88 ? 10.651 -9.505 -8.406 1.00 95.44 88 GLU A O 1
ATOM 690 N N . CYS A 1 89 ? 11.024 -7.883 -9.910 1.00 93.94 89 CYS A N 1
ATOM 691 C CA . CYS A 1 89 ? 9.840 -8.143 -10.711 1.00 93.94 89 CYS A CA 1
ATOM 692 C C . CYS A 1 89 ? 9.961 -9.481 -11.452 1.00 93.94 89 CYS A C 1
ATOM 694 O O . CYS A 1 89 ? 11.055 -9.974 -11.735 1.00 93.94 89 CYS A O 1
ATOM 696 N N . LEU A 1 90 ? 8.821 -10.060 -11.824 1.00 91.69 90 LEU A N 1
ATOM 697 C CA . LEU A 1 90 ? 8.809 -11.198 -12.735 1.00 91.69 90 LEU A CA 1
ATOM 698 C C . LEU A 1 90 ? 9.217 -10.746 -14.138 1.00 91.69 90 LEU A C 1
ATOM 700 O O . LEU A 1 90 ? 8.983 -9.598 -14.525 1.00 91.69 90 LEU A O 1
ATOM 704 N N . ALA A 1 91 ? 9.792 -11.676 -14.905 1.00 88.81 91 ALA A N 1
ATOM 705 C CA . ALA A 1 91 ? 10.074 -11.448 -16.315 1.00 88.81 91 ALA A CA 1
ATOM 706 C C . ALA A 1 91 ? 8.785 -10.981 -17.021 1.00 88.81 91 ALA A C 1
ATOM 708 O O . ALA A 1 91 ? 7.760 -11.665 -16.912 1.00 88.81 91 ALA A O 1
ATOM 709 N N . PRO A 1 92 ? 8.811 -9.823 -17.703 1.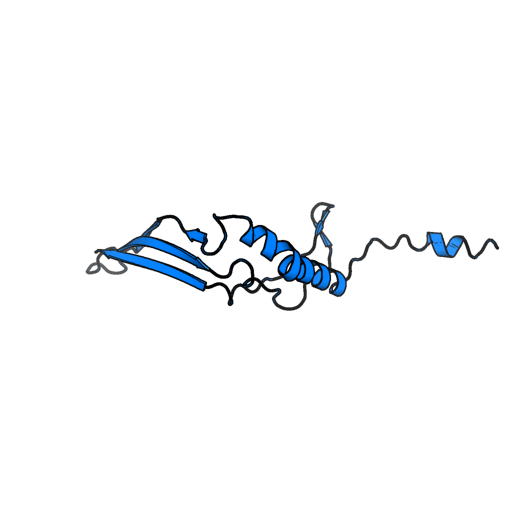00 88.12 92 PRO A N 1
ATOM 710 C CA . PRO A 1 92 ? 7.671 -9.319 -18.451 1.00 88.12 92 PRO A CA 1
ATOM 711 C C . PRO A 1 92 ? 7.086 -10.370 -19.387 1.00 88.12 92 PRO A C 1
ATOM 713 O O . PRO A 1 92 ? 7.807 -11.079 -20.091 1.00 88.12 92 PRO A O 1
ATOM 716 N N . ALA A 1 93 ? 5.761 -10.456 -19.397 1.00 87.25 93 ALA A N 1
ATOM 717 C CA . ALA A 1 93 ? 5.036 -11.438 -20.184 1.00 87.25 93 ALA A CA 1
ATOM 718 C C . ALA A 1 93 ? 3.813 -10.804 -20.843 1.00 87.25 93 ALA A C 1
ATOM 720 O O . ALA A 1 93 ? 3.275 -9.796 -20.380 1.00 87.25 93 ALA A O 1
ATOM 721 N N . LEU A 1 94 ? 3.353 -11.423 -21.927 1.00 87.69 94 LEU A N 1
ATOM 722 C CA . LEU A 1 94 ? 2.054 -11.108 -22.502 1.00 87.69 94 LEU A CA 1
ATOM 723 C C . LEU A 1 94 ? 0.983 -11.830 -21.688 1.00 87.69 94 LEU A C 1
ATOM 725 O O . LEU A 1 94 ? 0.944 -13.059 -21.662 1.00 87.69 94 LEU A O 1
ATOM 729 N N . LYS A 1 95 ? 0.103 -11.066 -21.047 1.00 84.50 95 LYS A N 1
ATOM 730 C CA . LYS A 1 95 ? -1.110 -11.587 -20.419 1.00 84.50 95 LYS A CA 1
ATOM 731 C C . LYS A 1 95 ? -2.294 -11.134 -21.258 1.00 84.50 95 LYS A C 1
ATOM 733 O O . LYS A 1 95 ? -2.466 -9.939 -21.464 1.00 84.50 95 LYS A O 1
ATOM 738 N N . ASP A 1 96 ? -3.040 -12.086 -21.815 1.00 87.38 96 ASP A N 1
ATOM 739 C CA . ASP A 1 96 ? -4.171 -11.817 -22.719 1.00 87.38 96 ASP A CA 1
ATOM 740 C C . ASP A 1 96 ? -3.800 -10.896 -23.903 1.00 87.38 96 ASP A C 1
ATOM 742 O O . ASP A 1 96 ? -4.562 -10.027 -24.317 1.00 87.38 96 ASP A O 1
ATOM 746 N N . GLY A 1 97 ? -2.582 -11.062 -24.436 1.00 84.81 97 GLY A N 1
ATOM 747 C CA . GLY A 1 97 ? -2.047 -10.243 -25.532 1.00 84.81 97 GLY A CA 1
ATOM 748 C C . GLY A 1 97 ? -1.515 -8.866 -25.115 1.00 84.81 97 GLY A C 1
ATOM 749 O O . GLY A 1 97 ? -0.998 -8.141 -25.962 1.00 84.81 97 GLY A O 1
ATOM 750 N N . VAL A 1 98 ? -1.585 -8.513 -23.828 1.00 83.88 98 VAL A N 1
ATOM 751 C CA . VAL A 1 98 ? -1.132 -7.223 -23.296 1.00 83.88 98 VAL A CA 1
ATOM 752 C C . VAL A 1 98 ? 0.222 -7.374 -22.589 1.00 83.88 98 VAL A C 1
ATOM 754 O O . VAL A 1 98 ? 0.345 -8.206 -21.679 1.00 83.88 98 VAL A O 1
ATOM 757 N N . PRO A 1 99 ? 1.245 -6.571 -22.949 1.00 82.69 99 PRO A N 1
ATOM 758 C CA . PRO A 1 99 ? 2.503 -6.511 -22.208 1.00 82.69 99 PRO A CA 1
ATOM 759 C C . 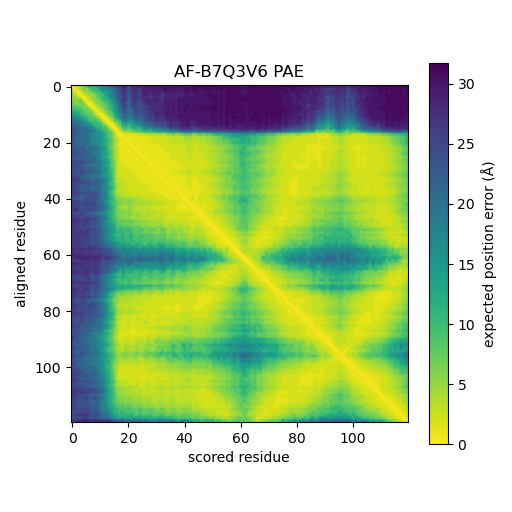PRO A 1 99 ? 2.252 -6.154 -20.744 1.00 82.69 99 PRO A C 1
ATOM 761 O O . PRO A 1 99 ? 1.725 -5.088 -20.437 1.00 82.69 99 PRO A O 1
ATOM 764 N N . THR A 1 100 ? 2.611 -7.064 -19.843 1.00 86.56 100 THR A N 1
ATOM 765 C CA . THR A 1 100 ? 2.305 -6.952 -18.418 1.00 86.56 100 THR A CA 1
ATOM 766 C C . THR A 1 100 ? 3.574 -7.084 -17.588 1.00 86.56 100 THR A C 1
ATOM 768 O O . THR A 1 100 ? 4.350 -8.028 -17.744 1.00 86.56 100 THR A O 1
ATOM 771 N N . VAL A 1 101 ? 3.746 -6.145 -16.659 1.00 90.50 101 VAL A N 1
ATOM 772 C CA . VAL A 1 101 ? 4.765 -6.179 -15.606 1.00 90.50 101 VAL A CA 1
ATOM 773 C C . VAL A 1 101 ? 4.101 -6.647 -14.314 1.00 90.50 101 VAL A C 1
ATOM 775 O O . VAL A 1 101 ? 3.056 -6.128 -13.931 1.00 90.50 101 VAL A O 1
ATOM 778 N N . SER A 1 102 ? 4.688 -7.646 -13.654 1.00 92.75 102 SER A N 1
ATOM 779 C CA . SER A 1 102 ? 4.185 -8.190 -12.386 1.00 92.75 102 SER A CA 1
ATOM 780 C C . SER A 1 102 ? 5.268 -8.106 -11.321 1.00 92.75 102 SER A C 1
ATOM 782 O O . SER A 1 102 ? 6.338 -8.686 -11.490 1.00 92.75 102 SER A O 1
ATOM 784 N N . CYS A 1 103 ? 4.995 -7.401 -10.226 1.00 94.69 103 CYS A N 1
ATOM 785 C CA . CYS A 1 103 ? 5.945 -7.218 -9.132 1.00 94.69 103 CYS A CA 1
ATOM 786 C C . CYS A 1 103 ? 5.221 -7.321 -7.795 1.00 94.69 103 CYS A C 1
ATOM 788 O O . CYS A 1 103 ? 4.085 -6.864 -7.657 1.00 94.69 103 CYS A O 1
ATOM 790 N N . THR A 1 104 ? 5.895 -7.895 -6.807 1.00 96.75 104 THR A N 1
ATOM 791 C CA . THR A 1 104 ? 5.417 -7.877 -5.426 1.00 96.75 104 THR A CA 1
ATOM 792 C C . THR A 1 104 ? 5.741 -6.519 -4.818 1.00 96.75 104 THR A C 1
ATOM 794 O O . THR A 1 104 ? 6.836 -5.991 -5.019 1.00 96.75 104 THR A O 1
ATOM 797 N N . LEU A 1 105 ? 4.792 -5.940 -4.085 1.00 96.50 105 LEU A N 1
ATOM 798 C CA . LEU A 1 105 ? 4.969 -4.661 -3.406 1.00 96.50 105 LEU A CA 1
ATOM 799 C C . LEU A 1 105 ? 5.025 -4.867 -1.894 1.00 96.50 105 LEU A C 1
ATOM 801 O O . LEU A 1 105 ? 4.250 -5.640 -1.335 1.00 96.50 105 LEU A O 1
ATOM 805 N N . ASP A 1 106 ? 5.939 -4.151 -1.253 1.00 95.31 106 ASP A N 1
ATOM 806 C CA . ASP A 1 106 ? 6.044 -4.012 0.189 1.00 95.31 106 ASP A CA 1
ATOM 807 C C . ASP A 1 106 ? 5.238 -2.790 0.653 1.00 95.31 106 ASP A C 1
ATOM 809 O O . ASP A 1 106 ? 5.413 -1.678 0.146 1.00 95.31 106 ASP A O 1
ATOM 813 N N . LEU A 1 107 ? 4.362 -3.013 1.631 1.00 95.31 107 LEU A N 1
ATOM 814 C CA . LEU A 1 107 ? 3.495 -2.009 2.246 1.00 95.31 107 LEU A CA 1
ATOM 815 C C . LEU A 1 107 ? 3.862 -1.743 3.716 1.00 95.31 107 LEU A C 1
ATOM 817 O O . LEU A 1 107 ? 3.155 -1.003 4.392 1.00 95.31 107 LEU A O 1
ATOM 821 N N . ASN A 1 108 ? 4.967 -2.301 4.223 1.00 95.12 108 ASN A N 1
ATOM 822 C CA . ASN A 1 108 ? 5.370 -2.201 5.632 1.00 95.12 108 ASN A CA 1
ATOM 823 C C . ASN A 1 108 ? 5.623 -0.762 6.112 1.00 95.12 108 ASN A C 1
ATOM 825 O O . ASN A 1 108 ? 5.590 -0.499 7.311 1.00 95.12 108 ASN A O 1
ATOM 829 N N . ASN A 1 109 ? 5.881 0.177 5.198 1.00 94.94 109 ASN A N 1
ATOM 830 C CA . ASN A 1 109 ? 6.095 1.587 5.543 1.00 94.94 109 ASN A CA 1
ATOM 831 C C . ASN A 1 109 ? 4.798 2.421 5.51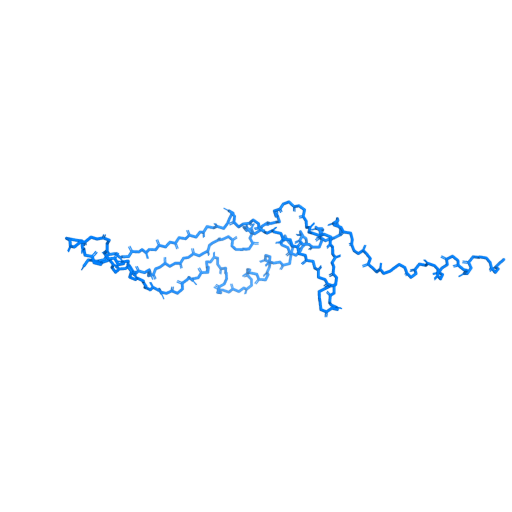3 1.00 94.94 109 ASN A C 1
ATOM 833 O O . ASN A 1 109 ? 4.835 3.631 5.760 1.00 94.94 109 ASN A O 1
ATOM 837 N N . ILE A 1 110 ? 3.656 1.791 5.222 1.00 95.69 110 ILE A N 1
ATOM 838 C CA . ILE A 1 110 ? 2.328 2.383 5.386 1.00 95.69 110 ILE A CA 1
ATOM 839 C C . ILE A 1 110 ? 1.903 2.222 6.845 1.00 95.69 110 ILE A C 1
ATOM 841 O O . ILE A 1 110 ? 1.963 1.132 7.409 1.00 95.69 110 ILE A O 1
ATOM 845 N N . ASN A 1 111 ? 1.425 3.303 7.456 1.00 94.94 111 ASN A N 1
ATOM 846 C CA . ASN A 1 111 ? 0.896 3.255 8.816 1.00 94.94 111 ASN A CA 1
ATOM 847 C C . ASN A 1 111 ? -0.634 3.177 8.767 1.00 94.94 111 ASN A C 1
ATOM 849 O O . ASN A 1 111 ? -1.278 4.102 8.273 1.00 94.94 111 ASN A O 1
ATOM 853 N N . THR A 1 112 ? -1.193 2.077 9.277 1.00 94.69 112 THR A N 1
ATOM 854 C CA . THR A 1 112 ? -2.640 1.856 9.359 1.00 94.69 112 THR A CA 1
ATOM 855 C C . THR A 1 112 ? -3.075 1.801 10.818 1.00 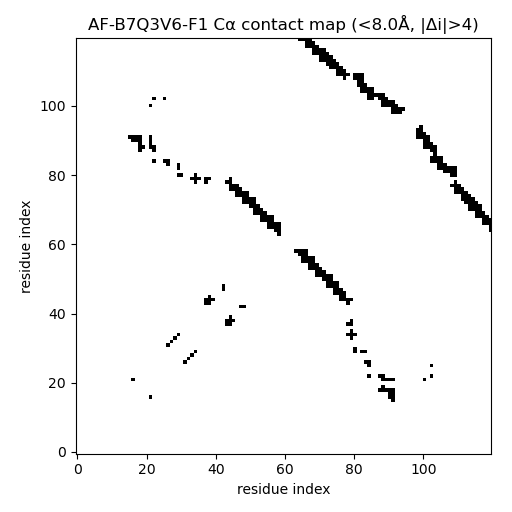94.69 112 THR A C 1
ATOM 857 O O . THR A 1 112 ? -2.571 0.983 11.586 1.00 94.69 112 THR A O 1
ATOM 860 N N . THR A 1 113 ? -4.032 2.643 11.199 1.00 94.56 113 THR A N 1
ATOM 861 C CA . THR A 1 113 ? -4.597 2.683 12.554 1.00 94.56 113 THR A CA 1
ATOM 862 C C . THR A 1 113 ? -6.103 2.490 12.522 1.00 94.56 113 THR A C 1
ATOM 864 O O . THR A 1 113 ? -6.755 3.001 11.615 1.00 94.56 113 THR A O 1
ATOM 867 N N . PHE A 1 114 ? -6.648 1.821 13.538 1.00 93.50 114 PHE A N 1
ATOM 868 C CA . PHE A 1 114 ? -8.084 1.634 13.727 1.00 93.50 114 PHE A CA 1
ATOM 869 C C . PHE A 1 114 ? -8.482 1.916 15.173 1.00 93.50 114 PHE A C 1
ATOM 871 O O . PHE A 1 114 ? -7.821 1.437 16.096 1.00 93.50 114 PHE A O 1
ATOM 878 N N . LEU A 1 115 ? -9.596 2.619 15.363 1.00 93.44 115 LEU A N 1
ATOM 879 C CA . LEU A 1 115 ? -10.331 2.618 16.624 1.00 93.44 115 LEU A CA 1
ATOM 880 C C . LEU A 1 115 ? -11.444 1.571 16.568 1.00 93.44 115 LEU A C 1
ATOM 882 O O . LEU A 1 115 ? -12.262 1.581 15.644 1.00 93.44 115 LEU A O 1
ATOM 886 N N . ALA A 1 116 ? -11.453 0.675 17.553 1.00 91.69 116 ALA A N 1
ATOM 887 C CA . ALA A 1 116 ? -12.406 -0.419 17.658 1.00 91.69 116 ALA A CA 1
ATOM 888 C C . ALA A 1 116 ? -13.155 -0.364 18.992 1.00 91.69 116 ALA A C 1
ATOM 890 O O . ALA A 1 116 ? -12.538 -0.239 20.050 1.00 91.69 116 ALA A O 1
ATOM 891 N N . TYR A 1 117 ? -14.472 -0.532 18.938 1.00 92.38 117 TYR A N 1
ATOM 892 C CA . TYR A 1 117 ? -15.329 -0.748 20.099 1.00 92.38 117 TYR A CA 1
ATOM 893 C C . TYR A 1 117 ? -15.873 -2.169 20.056 1.00 92.38 117 TYR A C 1
ATOM 895 O O . TYR A 1 117 ? -16.397 -2.597 19.028 1.00 92.38 117 TYR A O 1
ATOM 903 N N . VAL A 1 118 ? -15.747 -2.895 21.164 1.00 91.06 118 VAL A N 1
ATOM 904 C CA . VAL A 1 118 ? -16.192 -4.288 21.272 1.00 91.06 118 VAL A CA 1
ATOM 905 C C . VAL A 1 118 ? -17.253 -4.392 22.361 1.00 91.06 118 VAL A C 1
ATOM 907 O O . VAL A 1 118 ? -17.048 -3.886 23.463 1.00 91.06 118 VAL A O 1
ATOM 910 N N . SER A 1 119 ? -18.369 -5.047 22.048 1.00 87.88 119 SER A N 1
ATOM 911 C CA . SER A 1 119 ? -19.446 -5.375 22.994 1.00 87.88 119 SER A CA 1
ATOM 912 C C . SER A 1 119 ? -19.818 -6.858 22.921 1.00 87.88 119 SER A C 1
ATOM 914 O O . SER A 1 119 ? -19.614 -7.479 21.877 1.00 87.88 119 SER A O 1
ATOM 916 N N . ASP A 1 120 ? -20.355 -7.410 24.009 1.00 80.69 120 ASP A N 1
ATOM 917 C CA . ASP A 1 120 ? -20.774 -8.815 24.170 1.00 80.69 120 ASP A CA 1
ATOM 918 C C . ASP A 1 120 ? -22.299 -9.034 24.168 1.00 80.69 120 ASP A C 1
ATOM 920 O O . ASP A 1 120 ? -23.053 -8.045 24.322 1.00 80.69 120 ASP A O 1
#

Secondary structure (DSSP, 8-state):
--STTHHHHT--------HHHHHHHHHHIIIIIHHHHHHH-TTTSSEEEEPPEEEEE--SSTTPPPEEEEEEEEEEE-TTTS-EE-SPPPPPEEETTEEE----EE-TTSEEEEEEEEE-

Sequence (120 aa):
LMIFFLSILFSCAAHAATVQEANHFMDTVLNERLPPLVRASPLLFPVVGIPFFRFDVPKNAPTNRNLHANITEGAIRNLDVGVKRMGECLAPALKDGVPTVSCTLDLNNINTTFLAYVSD

Organism: Ixodes scapularis (NCBI:txid6945)

pLDDT: mean 86.01, std 17.25, range [39.03, 97.5]

Foldseek 3Di:
DVVVVVVVVVPPPDCQQFLVNLQVVVQCCLQPPQLVVQVVDPCRPQKNWDQKDWDWACDPDPPDHIKIKIWHTKIKGPSNHQKDFDDIWDRFDQDVNDTDTGTDIDNPSIDIDIDMDMDD